Protein AF-A0A401QRD2-F1 (afdb_monomer_lite)

InterPro domains:
  IPR005509 A-factor biosynthesis hotdog domain [PF03756] (22-93)

Organism: Streptomyces noursei (NCBI:txid1971)

pLDDT: mean 73.45, std 17.91, range [39.78, 94.44]

Foldseek 3Di:
DDDPDPQPFLDDPPALVPLQLQLVHPDSVLFQWRDKGDPDLPDIDTDGHDDCDDPVFHDDVQWTDQVVVVSSVSSVVSNCCCRRVVNDSPDDDDDDDDDGDTGHPPDDPPPPPPPPPDD

Secondary structure (DSSP, 8-state):
-PPP------PPPS-GGGHHHHTT-SSGGG--EEEEEEEETTEEEEEE---SS-TTT--BTTBB-HHHHHHHHHHHHHHHHHHTT---TTS----S----PPBP---------------

Structure (mmCIF, N/CA/C/O backbone):
data_AF-A0A401QRD2-F1
#
_entry.id   AF-A0A401QRD2-F1
#
loop_
_atom_site.group_PDB
_atom_site.id
_atom_site.type_symbol
_atom_site.label_atom_id
_atom_site.label_alt_id
_atom_site.label_comp_id
_atom_site.label_asym_id
_atom_site.label_entity_id
_atom_site.label_seq_id
_atom_site.pdbx_PDB_ins_code
_atom_site.Cartn_x
_atom_site.Cartn_y
_atom_site.Cartn_z
_atom_site.occupancy
_atom_site.B_iso_or_equiv
_atom_site.auth_seq_id
_atom_site.auth_comp_id
_atom_site.auth_asym_id
_atom_site.auth_atom_id
_atom_site.pdbx_PDB_model_num
ATOM 1 N N . MET A 1 1 ? -7.035 1.659 33.197 1.00 42.06 1 MET A N 1
ATOM 2 C CA . MET A 1 1 ? -6.606 1.111 31.893 1.00 42.06 1 MET A CA 1
ATOM 3 C C . MET A 1 1 ? -7.739 1.363 30.914 1.00 42.06 1 MET A C 1
ATOM 5 O O . MET A 1 1 ? -8.806 0.811 31.161 1.00 42.06 1 MET A O 1
ATOM 9 N N . PRO A 1 2 ? -7.606 2.234 29.902 1.00 46.69 2 PRO A N 1
ATOM 10 C CA . PRO A 1 2 ? -8.646 2.325 28.885 1.00 46.69 2 PRO A CA 1
ATOM 11 C C . PRO A 1 2 ? -8.686 1.011 28.090 1.00 46.69 2 PRO A C 1
ATOM 13 O O . PRO A 1 2 ? -7.653 0.368 27.899 1.00 46.69 2 PRO A O 1
ATOM 16 N N . ALA A 1 3 ? -9.887 0.592 27.692 1.00 43.84 3 ALA A N 1
ATOM 17 C CA . ALA A 1 3 ? -10.103 -0.588 26.864 1.00 43.84 3 ALA A CA 1
ATOM 18 C C . ALA A 1 3 ? -9.349 -0.449 25.526 1.00 43.84 3 ALA A C 1
ATOM 20 O O . ALA A 1 3 ? -9.251 0.670 25.013 1.00 43.84 3 ALA A O 1
ATOM 21 N N . PRO A 1 4 ? -8.818 -1.543 24.946 1.00 46.81 4 PRO A N 1
ATOM 22 C CA . PRO A 1 4 ? -8.254 -1.477 23.606 1.00 46.81 4 PRO A CA 1
ATOM 23 C C . PRO A 1 4 ? -9.370 -1.039 22.657 1.00 46.81 4 PRO A C 1
ATOM 25 O O . PRO A 1 4 ? -10.435 -1.658 22.628 1.00 46.81 4 PRO A O 1
ATOM 28 N N . LEU A 1 5 ? -9.146 0.055 21.924 1.00 51.47 5 LEU A N 1
ATOM 29 C CA . LEU A 1 5 ? -10.038 0.462 20.846 1.00 51.47 5 LEU A CA 1
ATOM 30 C C . LEU A 1 5 ? -10.142 -0.733 19.899 1.00 51.47 5 LEU A C 1
ATOM 32 O O . LEU A 1 5 ? -9.138 -1.165 19.329 1.00 51.47 5 LEU A O 1
ATOM 36 N N . ALA A 1 6 ? -11.334 -1.321 19.811 1.00 47.31 6 ALA A N 1
ATOM 37 C CA . ALA A 1 6 ? -11.625 -2.354 18.838 1.00 47.31 6 ALA A CA 1
ATOM 38 C C . ALA A 1 6 ? -11.482 -1.701 17.465 1.00 47.31 6 ALA A C 1
ATOM 40 O O . ALA A 1 6 ? -12.377 -0.990 17.018 1.00 47.31 6 ALA A O 1
ATOM 41 N N . VAL A 1 7 ? -10.314 -1.872 16.844 1.00 47.88 7 VAL A N 1
ATOM 42 C CA . VAL A 1 7 ? -10.092 -1.432 15.471 1.00 47.88 7 VAL A CA 1
ATOM 43 C C . VAL A 1 7 ? -11.109 -2.204 14.635 1.00 47.88 7 VAL A C 1
ATOM 45 O O . VAL A 1 7 ? -11.094 -3.441 14.687 1.00 47.88 7 VAL A O 1
ATOM 48 N N 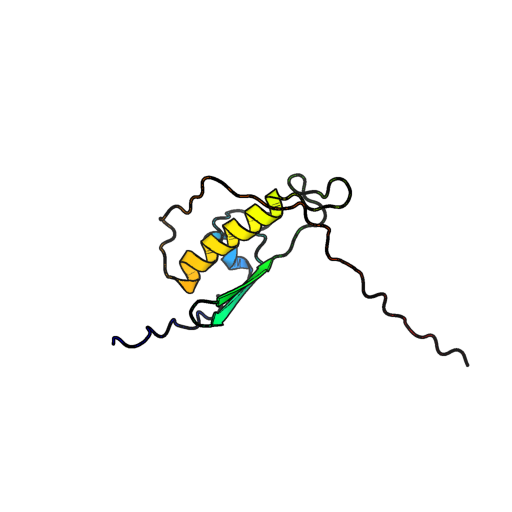. PRO A 1 8 ? -12.039 -1.533 13.938 1.00 46.19 8 PRO A N 1
ATOM 49 C CA . PRO A 1 8 ? -12.971 -2.240 13.084 1.00 46.19 8 PRO A CA 1
ATOM 50 C C . PRO A 1 8 ? -12.151 -3.065 12.089 1.00 46.19 8 PRO A C 1
ATOM 52 O O . PRO A 1 8 ? -11.177 -2.583 11.507 1.00 46.19 8 PRO A O 1
ATOM 55 N N . VAL A 1 9 ? -12.519 -4.336 11.913 1.00 47.75 9 VAL A N 1
ATOM 56 C CA . VAL A 1 9 ? -12.094 -5.098 10.737 1.00 47.75 9 VAL A CA 1
ATOM 57 C C . VAL A 1 9 ? -12.682 -4.347 9.550 1.00 47.75 9 VAL A C 1
ATOM 59 O O . VAL A 1 9 ? -13.856 -4.490 9.214 1.00 47.75 9 VAL A O 1
ATOM 62 N N . ALA A 1 10 ? -11.881 -3.448 8.984 1.00 55.06 10 ALA A N 1
ATOM 63 C CA . ALA A 1 10 ? -12.186 -2.793 7.734 1.00 55.06 10 ALA A CA 1
ATOM 64 C C . ALA A 1 10 ? -12.330 -3.910 6.700 1.00 55.06 10 ALA A C 1
ATOM 66 O O . ALA A 1 10 ? -11.361 -4.560 6.303 1.00 55.06 10 ALA A O 1
ATOM 67 N N . SER A 1 11 ? -13.581 -4.214 6.378 1.00 49.41 11 SER A N 1
ATOM 68 C CA . SER A 1 11 ? -13.920 -5.113 5.288 1.00 49.41 11 SER A CA 1
ATOM 69 C C . SER A 1 11 ? -13.670 -4.356 3.985 1.00 49.41 11 SER A C 1
ATOM 71 O O . SER A 1 11 ? -13.912 -3.152 3.909 1.00 49.41 11 SER A O 1
ATOM 73 N N . LEU A 1 12 ? -13.111 -5.053 2.998 1.00 49.34 12 LEU A N 1
ATOM 74 C CA . LEU A 1 12 ? -12.686 -4.500 1.711 1.00 49.34 12 LEU A CA 1
ATOM 75 C C . LEU A 1 12 ? -13.806 -3.706 1.005 1.00 49.34 12 LEU A C 1
ATOM 77 O O . LEU A 1 12 ? -14.948 -4.168 1.008 1.00 49.34 12 LEU A O 1
ATOM 81 N N . PRO A 1 13 ? -13.497 -2.592 0.308 1.00 47.41 13 PRO A N 1
ATOM 82 C CA . PRO A 1 13 ? -14.309 -2.179 -0.831 1.00 47.41 13 PRO A CA 1
ATOM 83 C C . PRO A 1 13 ? -14.252 -3.290 -1.893 1.00 47.41 13 PRO A C 1
ATOM 85 O O . PRO A 1 13 ? -13.189 -3.828 -2.197 1.00 47.41 13 PRO A O 1
ATOM 88 N N . GLU A 1 14 ? -15.418 -3.662 -2.412 1.00 43.31 14 GLU A N 1
ATOM 89 C CA . GLU A 1 14 ? -15.730 -4.923 -3.107 1.00 43.31 14 GLU A CA 1
ATOM 90 C C . GLU A 1 14 ? -14.968 -5.165 -4.431 1.00 43.31 14 GLU A C 1
ATOM 92 O O . GLU A 1 14 ? -15.060 -6.244 -5.014 1.00 43.31 14 GLU A O 1
ATOM 97 N N . ALA A 1 15 ? -14.162 -4.211 -4.908 1.00 44.41 15 ALA A N 1
ATOM 98 C CA . ALA A 1 15 ? -13.381 -4.362 -6.130 1.00 44.41 15 ALA A CA 1
ATOM 99 C C . ALA A 1 15 ? -11.981 -3.739 -6.020 1.00 44.41 15 ALA A C 1
ATOM 101 O O . ALA A 1 15 ? -11.816 -2.566 -5.691 1.00 44.41 15 ALA A O 1
ATOM 102 N N . ALA A 1 16 ? -10.968 -4.498 -6.450 1.00 51.16 16 ALA A N 1
ATOM 103 C CA . ALA A 1 16 ? -9.587 -4.039 -6.643 1.00 51.16 16 ALA A CA 1
ATOM 104 C C . ALA A 1 16 ? -9.464 -2.773 -7.529 1.00 51.16 16 ALA A C 1
ATOM 106 O O . ALA A 1 16 ? -8.432 -2.103 -7.515 1.00 51.16 16 ALA A O 1
ATOM 107 N N . SER A 1 17 ? -10.521 -2.421 -8.272 1.00 52.09 17 SER A N 1
ATOM 108 C CA . SER A 1 17 ? -10.585 -1.236 -9.131 1.00 52.09 17 SER A CA 1
ATOM 109 C C . SER A 1 17 ? -10.682 0.096 -8.364 1.00 52.09 17 SER A C 1
ATOM 111 O O . SER A 1 17 ? -10.330 1.127 -8.933 1.00 52.09 17 SER A O 1
ATOM 113 N N . ASP A 1 18 ? -11.058 0.086 -7.078 1.00 70.06 18 ASP A N 1
ATOM 114 C CA . ASP A 1 18 ? -11.175 1.296 -6.237 1.00 70.06 18 ASP A CA 1
ATOM 115 C C . ASP A 1 18 ? -9.930 1.573 -5.372 1.00 70.06 18 ASP A C 1
ATOM 117 O O . ASP A 1 18 ? -9.882 2.535 -4.602 1.00 70.06 18 ASP A O 1
ATOM 121 N N . LEU A 1 19 ? -8.873 0.763 -5.506 1.00 81.12 19 LEU A N 1
ATOM 122 C CA . LEU A 1 19 ? -7.644 0.935 -4.723 1.00 81.12 19 LEU A CA 1
ATOM 123 C C . LEU A 1 19 ? -6.786 2.114 -5.199 1.00 81.12 19 LEU A C 1
ATOM 125 O O . LEU A 1 19 ? -5.977 2.624 -4.423 1.00 81.12 19 LEU A O 1
ATOM 129 N N . GLY A 1 20 ? -6.961 2.570 -6.444 1.00 82.94 20 GLY A N 1
ATOM 130 C CA . GLY A 1 20 ? -6.168 3.644 -7.056 1.00 82.94 20 GLY A CA 1
ATOM 131 C C . GLY A 1 20 ? -6.067 4.903 -6.182 1.00 82.94 20 GLY A C 1
ATOM 132 O O . GLY A 1 20 ? -4.955 5.274 -5.784 1.00 82.94 20 GLY A O 1
ATOM 133 N N . PRO A 1 21 ? -7.198 5.529 -5.801 1.00 86.38 21 PRO A N 1
ATOM 134 C CA . PRO A 1 21 ? -7.204 6.674 -4.894 1.00 86.38 21 PRO A CA 1
ATOM 135 C C . PRO A 1 21 ? -6.513 6.395 -3.553 1.00 86.38 21 PRO A C 1
ATOM 137 O O . PRO A 1 21 ? -5.743 7.236 -3.084 1.00 86.38 21 PRO A O 1
ATOM 140 N N . LEU A 1 22 ? -6.710 5.206 -2.972 1.00 87.56 22 LEU A N 1
ATOM 141 C CA . LEU A 1 22 ? -6.126 4.813 -1.683 1.00 87.56 22 LEU A CA 1
ATOM 142 C C . LEU A 1 22 ? -4.598 4.678 -1.751 1.00 87.56 22 LEU A C 1
ATOM 144 O O . LEU A 1 22 ? -3.893 5.127 -0.847 1.00 87.56 22 LEU A O 1
ATOM 148 N N . VAL A 1 23 ? -4.058 4.155 -2.857 1.00 88.38 23 VAL A N 1
ATOM 149 C CA . VAL A 1 23 ? -2.601 4.057 -3.087 1.00 88.38 23 VAL A CA 1
ATOM 150 C C . VAL A 1 23 ? -1.982 5.334 -3.677 1.00 88.38 23 VAL A C 1
ATOM 152 O O . VAL A 1 23 ? -0.778 5.388 -3.971 1.00 88.38 23 VAL A O 1
ATOM 155 N N . ARG A 1 24 ? -2.796 6.387 -3.835 1.00 87.12 24 ARG A N 1
ATOM 156 C CA . ARG A 1 24 ? -2.438 7.683 -4.435 1.00 87.12 24 ARG A CA 1
ATOM 157 C C . ARG A 1 24 ? -1.984 7.568 -5.891 1.00 87.12 24 ARG A C 1
ATOM 159 O O . ARG A 1 24 ? -1.033 8.234 -6.307 1.00 87.12 24 ARG A O 1
ATOM 166 N N . LYS A 1 25 ? -2.663 6.727 -6.667 1.00 87.62 25 LYS A N 1
ATOM 167 C CA . LYS A 1 25 ? -2.483 6.593 -8.115 1.00 87.62 25 LYS A CA 1
ATOM 168 C C . LYS A 1 25 ? -3.737 7.042 -8.853 1.00 87.62 25 LYS A C 1
ATOM 170 O O . LYS A 1 25 ? -4.852 6.883 -8.373 1.00 87.62 25 LYS A O 1
ATOM 175 N N . ARG A 1 26 ? -3.529 7.637 -10.028 1.00 84.69 26 ARG A N 1
ATOM 176 C CA . ARG A 1 26 ? -4.604 8.080 -10.934 1.00 84.69 26 ARG A CA 1
ATOM 177 C C . ARG A 1 26 ? -4.776 7.164 -12.143 1.00 84.69 26 ARG A C 1
ATOM 179 O O . ARG A 1 26 ? -5.810 7.218 -12.791 1.00 84.69 26 ARG A O 1
ATOM 186 N N . VAL A 1 27 ? -3.761 6.357 -12.439 1.00 82.19 27 VAL A N 1
ATOM 187 C CA . VAL A 1 27 ? -3.735 5.410 -13.554 1.00 82.19 27 VAL A CA 1
ATOM 188 C C . VAL A 1 27 ? -3.670 4.008 -12.965 1.00 82.19 27 VAL A C 1
ATOM 190 O O . VAL A 1 27 ? -2.795 3.734 -12.142 1.00 82.19 27 VAL A O 1
ATOM 193 N N . SER A 1 28 ? -4.596 3.138 -13.366 1.00 80.38 28 SER A N 1
ATOM 194 C CA . SER A 1 28 ? -4.731 1.786 -12.808 1.00 80.38 28 SER A CA 1
ATOM 195 C C . SER A 1 28 ? -3.495 0.919 -13.047 1.00 80.38 28 SER A C 1
ATOM 197 O O . SER A 1 28 ? -3.091 0.190 -12.150 1.00 80.38 28 SER A O 1
ATOM 199 N N . ASP A 1 29 ? -2.826 1.074 -14.190 1.00 81.25 29 ASP A N 1
ATOM 200 C CA . ASP A 1 29 ? -1.602 0.327 -14.526 1.00 81.25 29 ASP A CA 1
ATOM 201 C C . ASP A 1 29 ? -0.411 0.655 -13.608 1.00 81.25 29 ASP A C 1
ATOM 203 O O . ASP A 1 29 ? 0.573 -0.083 -13.560 1.00 81.25 29 ASP A O 1
ATOM 207 N N . GLU A 1 30 ? -0.485 1.753 -12.850 1.00 84.12 30 GLU A N 1
ATOM 208 C CA . GLU A 1 30 ? 0.530 2.108 -11.857 1.00 84.12 30 GLU A CA 1
ATOM 209 C C . GLU A 1 30 ? 0.238 1.537 -10.459 1.00 84.12 30 GLU A C 1
ATOM 211 O O . GLU A 1 30 ? 1.056 1.701 -9.545 1.00 84.12 30 GLU A O 1
ATOM 216 N N . VAL A 1 31 ? -0.925 0.910 -10.261 1.00 89.38 31 VAL A N 1
ATOM 217 C CA . VAL A 1 31 ? -1.324 0.293 -8.993 1.00 89.38 31 VAL A CA 1
ATOM 218 C C . VAL A 1 31 ? -0.715 -1.104 -8.913 1.00 89.38 31 VAL A C 1
ATOM 220 O O . VAL A 1 31 ? -1.038 -1.989 -9.698 1.00 89.38 31 VAL A O 1
ATOM 223 N N . LEU A 1 32 ? 0.179 -1.307 -7.944 1.00 90.00 32 LEU A N 1
ATOM 224 C CA . LEU A 1 32 ? 0.796 -2.610 -7.685 1.00 90.00 32 LEU A CA 1
ATOM 225 C C . LEU A 1 32 ? -0.041 -3.439 -6.711 1.00 90.00 32 LEU A C 1
ATOM 227 O O . LEU A 1 32 ? -0.014 -4.664 -6.772 1.00 90.00 32 LEU A O 1
ATOM 231 N N . ILE A 1 33 ? -0.742 -2.782 -5.784 1.00 91.88 33 ILE A N 1
ATOM 232 C CA . ILE A 1 33 ? -1.516 -3.447 -4.734 1.00 91.88 33 ILE A CA 1
ATOM 233 C C . ILE A 1 33 ? -2.822 -3.977 -5.314 1.00 91.88 33 ILE A C 1
ATOM 235 O O . ILE A 1 33 ? -3.609 -3.218 -5.867 1.00 91.88 33 ILE A O 1
ATOM 239 N N . THR A 1 34 ? -3.061 -5.273 -5.154 1.00 90.38 34 THR A N 1
ATOM 240 C CA . THR A 1 34 ? -4.269 -5.933 -5.665 1.00 90.38 34 THR A CA 1
ATOM 241 C C . THR A 1 34 ? -5.250 -6.298 -4.564 1.00 90.38 34 THR A C 1
ATOM 243 O O . THR A 1 34 ? -6.427 -6.479 -4.847 1.00 90.38 34 THR A O 1
ATOM 246 N N . ASP A 1 35 ? -4.768 -6.449 -3.329 1.00 89.44 35 ASP A N 1
ATOM 247 C CA . ASP A 1 35 ? -5.590 -6.851 -2.190 1.00 89.44 35 ASP A CA 1
ATOM 248 C C . ASP A 1 35 ? -4.938 -6.435 -0.863 1.00 89.44 35 ASP A C 1
ATOM 250 O O . ASP A 1 35 ? -3.715 -6.256 -0.784 1.00 89.44 35 ASP A O 1
ATOM 254 N N . TRP A 1 36 ? -5.741 -6.304 0.189 1.00 91.69 36 TRP A N 1
ATOM 255 C CA . TRP A 1 36 ? -5.261 -6.126 1.554 1.00 91.69 36 TRP A CA 1
ATOM 256 C C . TRP A 1 36 ? -6.283 -6.622 2.578 1.00 91.69 36 TRP A C 1
ATOM 258 O O . TRP A 1 36 ? -7.487 -6.630 2.342 1.00 91.69 36 TRP A O 1
ATOM 268 N N . ARG A 1 37 ? -5.807 -7.011 3.760 1.00 88.06 37 ARG A N 1
ATOM 269 C CA . ARG A 1 37 ? -6.679 -7.414 4.868 1.00 88.06 37 ARG A CA 1
ATOM 270 C C . ARG A 1 37 ? -6.020 -7.217 6.221 1.00 88.06 37 ARG A C 1
ATOM 272 O O . ARG A 1 37 ? -4.803 -7.361 6.360 1.00 88.06 37 ARG A O 1
ATOM 279 N N . THR A 1 38 ? -6.833 -6.986 7.239 1.00 87.81 38 THR A N 1
ATOM 280 C CA . THR A 1 38 ? -6.392 -6.972 8.637 1.00 87.81 38 THR A CA 1
ATOM 281 C C . THR A 1 38 ? -6.311 -8.396 9.181 1.00 87.81 38 THR A C 1
ATOM 283 O O . THR A 1 38 ? -7.250 -9.176 9.050 1.00 87.81 38 THR A O 1
ATOM 286 N N . VAL A 1 39 ? -5.173 -8.740 9.781 1.00 91.06 39 VAL A N 1
ATOM 287 C CA . VAL A 1 39 ? -4.929 -10.038 10.436 1.00 91.06 39 VAL A CA 1
ATOM 288 C C . VAL A 1 39 ? -5.056 -9.912 11.953 1.00 91.06 39 VAL A C 1
ATOM 290 O O . VAL A 1 39 ? -5.544 -10.823 12.614 1.00 91.06 39 VAL A O 1
ATOM 293 N N . SER A 1 40 ? -4.644 -8.774 12.509 1.00 86.25 40 SER A N 1
ATOM 294 C CA . SER A 1 40 ? -4.842 -8.402 13.913 1.00 86.25 40 SER A CA 1
ATOM 295 C C . SER A 1 40 ? -4.860 -6.875 14.038 1.00 86.25 40 SER A C 1
ATOM 297 O O . SER A 1 40 ? -4.587 -6.186 13.059 1.00 86.25 40 SER A O 1
ATOM 299 N N . GLY A 1 41 ? -5.143 -6.329 15.225 1.00 80.69 41 GLY A N 1
ATOM 300 C CA . GLY A 1 41 ? -5.358 -4.884 15.419 1.00 80.69 41 GLY A CA 1
ATOM 301 C C . GLY A 1 41 ? -4.256 -3.952 14.890 1.00 80.69 41 GLY A C 1
ATOM 302 O O . GLY A 1 41 ? -4.541 -2.798 14.605 1.00 80.69 41 GLY A O 1
ATOM 303 N N . THR A 1 42 ? -3.022 -4.434 14.723 1.00 87.19 42 THR A N 1
ATOM 304 C CA . THR A 1 42 ? -1.907 -3.663 14.135 1.00 87.19 42 THR A CA 1
ATOM 305 C C . THR A 1 42 ? -1.188 -4.394 13.000 1.00 87.19 42 THR A C 1
ATOM 307 O O . THR A 1 42 ? -0.177 -3.913 12.488 1.00 87.19 42 THR A O 1
ATOM 310 N N . THR A 1 43 ? -1.667 -5.579 12.612 1.00 90.00 43 THR A N 1
ATOM 311 C CA . THR A 1 43 ? -1.029 -6.411 11.586 1.00 90.00 43 THR A CA 1
ATOM 312 C C . THR A 1 43 ? -1.943 -6.533 10.383 1.00 90.00 43 THR A C 1
ATOM 314 O O . THR A 1 43 ? -3.069 -7.020 10.492 1.00 90.00 43 THR A O 1
ATOM 317 N N . HIS A 1 44 ? -1.427 -6.161 9.216 1.00 89.81 44 HIS A N 1
ATOM 318 C CA . HIS A 1 44 ? -2.151 -6.233 7.953 1.00 89.81 44 HIS A CA 1
ATOM 319 C C . HIS A 1 44 ? -1.330 -7.002 6.925 1.00 89.81 44 HIS A C 1
ATOM 321 O O . HIS A 1 44 ? -0.102 -6.913 6.892 1.00 89.81 44 HIS A O 1
ATOM 327 N N . HIS A 1 45 ? -2.017 -7.757 6.078 1.00 93.38 45 HIS A N 1
ATOM 328 C CA . HIS A 1 45 ? -1.431 -8.355 4.889 1.00 93.38 45 HIS A CA 1
ATOM 329 C C . HIS A 1 45 ? -1.800 -7.500 3.685 1.00 93.38 45 HIS A C 1
ATOM 331 O O . HIS A 1 45 ? -2.951 -7.095 3.546 1.00 93.38 45 HIS A O 1
ATOM 337 N N . VAL A 1 46 ? -0.823 -7.251 2.818 1.00 92.69 46 VAL A N 1
ATOM 338 C CA . VAL A 1 46 ? -1.001 -6.511 1.569 1.00 92.69 46 VAL A CA 1
ATOM 339 C C . VAL A 1 46 ? -0.433 -7.364 0.443 1.00 92.69 46 VAL A C 1
ATOM 341 O O . VAL A 1 46 ? 0.714 -7.810 0.518 1.00 92.69 46 VAL A O 1
ATOM 344 N N . THR A 1 47 ? -1.236 -7.597 -0.587 1.00 91.94 47 THR A N 1
ATOM 345 C CA . THR A 1 47 ? -0.865 -8.385 -1.763 1.00 91.94 47 THR A CA 1
ATOM 346 C C . THR A 1 47 ? -0.554 -7.441 -2.914 1.00 91.94 47 THR A C 1
ATOM 348 O O . THR A 1 47 ? -1.316 -6.513 -3.183 1.00 91.94 47 THR A O 1
ATOM 351 N N . ALA A 1 48 ? 0.556 -7.685 -3.607 1.00 90.56 48 ALA A N 1
ATOM 352 C CA . ALA A 1 48 ? 0.958 -6.907 -4.768 1.00 90.56 48 ALA A CA 1
ATOM 353 C C . ALA A 1 48 ? 1.222 -7.808 -5.974 1.00 90.56 48 ALA A C 1
ATOM 355 O O . ALA A 1 48 ? 1.782 -8.898 -5.835 1.00 90.56 48 ALA A O 1
ATOM 356 N N . HIS A 1 49 ? 0.866 -7.319 -7.157 1.00 87.00 49 HIS A N 1
ATOM 357 C CA . HIS A 1 49 ? 1.213 -7.932 -8.427 1.00 87.00 49 HIS A CA 1
ATOM 358 C C . HIS A 1 49 ? 2.299 -7.109 -9.116 1.00 87.00 49 HIS A C 1
ATOM 360 O O . HIS A 1 49 ? 2.164 -5.904 -9.326 1.00 87.00 49 HIS A O 1
ATOM 366 N N . TRP A 1 50 ? 3.407 -7.764 -9.450 1.00 85.00 50 TRP A N 1
ATOM 367 C CA . TRP A 1 50 ? 4.557 -7.114 -10.064 1.00 85.00 50 TRP A CA 1
ATOM 368 C C . TRP A 1 50 ? 4.586 -7.431 -11.560 1.00 85.00 50 TRP A C 1
ATOM 370 O O . TRP A 1 50 ? 4.715 -8.602 -11.924 1.00 85.00 50 TRP A O 1
ATOM 380 N N . PRO A 1 51 ? 4.465 -6.422 -12.442 1.00 73.69 51 PRO A N 1
ATOM 381 C CA . PRO A 1 51 ? 4.481 -6.659 -13.877 1.00 73.69 51 PRO A CA 1
ATOM 382 C C . PRO A 1 51 ? 5.846 -7.200 -14.320 1.00 73.69 51 PRO A C 1
ATOM 384 O O . PRO A 1 51 ? 6.897 -6.688 -13.933 1.00 73.69 51 PRO A O 1
ATOM 387 N N . GLN A 1 52 ? 5.826 -8.232 -15.168 1.00 65.88 52 GLN A N 1
ATOM 388 C CA . GLN A 1 52 ? 7.045 -8.867 -15.691 1.00 65.88 52 GLN A CA 1
ATOM 389 C C . GLN A 1 52 ? 7.798 -7.959 -16.677 1.00 65.88 52 GLN A C 1
ATOM 391 O O . GLN A 1 52 ? 9.024 -8.015 -16.773 1.00 65.88 52 GLN A O 1
ATOM 396 N N . HIS A 1 53 ? 7.063 -7.089 -17.376 1.00 62.44 53 HIS A N 1
ATOM 397 C CA . HIS A 1 53 ? 7.583 -6.141 -18.354 1.00 62.44 53 HIS A CA 1
ATOM 398 C C . HIS A 1 53 ? 7.002 -4.755 -18.068 1.00 62.44 53 HIS A C 1
ATOM 400 O O . HIS A 1 53 ? 5.833 -4.503 -18.339 1.00 62.44 53 HIS A O 1
ATOM 406 N N . HIS A 1 54 ? 7.804 -3.851 -17.507 1.00 63.41 54 HIS A N 1
ATOM 407 C CA . HIS A 1 54 ? 7.418 -2.450 -17.345 1.00 63.41 54 HIS A CA 1
ATOM 408 C C . HIS A 1 54 ? 8.654 -1.573 -17.483 1.00 63.41 54 HIS A C 1
ATOM 410 O O . HIS A 1 54 ? 9.593 -1.740 -16.710 1.00 63.41 54 HIS A O 1
ATOM 416 N N . SER A 1 55 ? 8.655 -0.609 -18.406 1.00 59.50 55 SER A N 1
ATOM 417 C CA . SER A 1 55 ? 9.835 0.190 -18.787 1.00 59.50 55 SER A CA 1
ATOM 418 C C . SER A 1 55 ? 10.613 0.795 -17.608 1.00 59.50 55 SER A C 1
ATOM 420 O O . SER A 1 55 ? 11.825 0.964 -17.696 1.00 59.50 55 SER A O 1
ATOM 422 N N . PHE A 1 56 ? 9.938 1.069 -16.487 1.00 59.16 56 PHE A N 1
ATOM 423 C CA . PHE A 1 56 ? 10.536 1.622 -15.264 1.00 59.16 56 PHE A CA 1
ATOM 424 C C . PHE A 1 56 ? 11.080 0.585 -14.263 1.00 59.16 56 PHE A C 1
ATOM 426 O O . PHE A 1 56 ? 11.923 0.910 -13.427 1.00 59.16 56 PHE A O 1
ATOM 433 N N . TYR A 1 57 ? 10.596 -0.657 -14.323 1.00 58.25 57 TYR A N 1
ATOM 434 C CA . TYR A 1 57 ? 10.858 -1.692 -13.317 1.00 58.25 57 TYR A CA 1
ATOM 435 C C . TYR A 1 57 ? 11.349 -3.022 -13.898 1.00 58.25 57 TYR A C 1
ATOM 437 O O . TYR A 1 57 ? 11.557 -3.973 -13.139 1.00 58.25 57 TYR A O 1
ATOM 445 N N . THR A 1 58 ? 11.543 -3.081 -15.222 1.00 58.78 58 THR A N 1
ATOM 446 C CA . THR A 1 58 ? 11.978 -4.268 -15.958 1.00 58.78 58 THR A CA 1
ATOM 447 C C . THR A 1 58 ? 13.174 -4.912 -15.264 1.00 58.78 58 THR A C 1
ATOM 449 O O . THR A 1 58 ? 14.160 -4.223 -14.972 1.00 58.78 58 THR A O 1
ATOM 452 N N . PRO A 1 59 ? 13.131 -6.232 -15.026 1.00 59.16 59 PRO A N 1
ATOM 453 C CA . PRO A 1 59 ? 14.243 -6.932 -14.425 1.00 59.16 59 PRO A CA 1
ATOM 454 C C . PRO A 1 59 ? 15.522 -6.809 -15.260 1.00 59.16 59 PRO A C 1
ATOM 456 O O . PRO A 1 59 ? 15.687 -7.480 -16.277 1.00 59.16 59 PRO A O 1
ATOM 459 N N . ARG A 1 60 ? 16.487 -5.996 -14.823 1.00 61.66 60 ARG A N 1
ATOM 460 C CA . ARG A 1 60 ? 17.837 -6.030 -15.401 1.00 61.66 60 ARG A CA 1
ATOM 461 C C . ARG A 1 60 ? 18.532 -7.264 -14.834 1.00 61.66 60 ARG A C 1
ATOM 463 O O . ARG A 1 60 ? 18.619 -7.419 -13.618 1.00 61.66 60 ARG A O 1
ATOM 470 N N . SER A 1 61 ? 19.004 -8.169 -15.694 1.00 64.12 61 SER A N 1
ATOM 471 C CA . SER A 1 61 ? 19.617 -9.455 -15.295 1.00 64.12 61 SER A CA 1
ATOM 472 C C . SER A 1 61 ? 18.711 -10.389 -14.468 1.00 64.12 61 SER A C 1
ATOM 474 O O . SER A 1 61 ? 19.195 -11.152 -13.633 1.00 64.12 61 SER A O 1
ATOM 476 N N . GLY A 1 62 ? 17.388 -10.323 -14.672 1.00 64.88 62 GLY A N 1
ATOM 477 C CA . GLY A 1 62 ? 16.440 -11.196 -13.972 1.00 64.88 62 GLY A CA 1
ATOM 478 C C . GLY A 1 62 ? 16.284 -10.879 -12.482 1.00 64.88 62 GLY A C 1
ATOM 479 O O . GLY A 1 62 ? 16.029 -11.785 -11.697 1.00 64.88 62 GLY A O 1
ATOM 480 N N . ARG A 1 63 ? 16.466 -9.618 -12.069 1.00 67.88 63 ARG A N 1
ATOM 481 C CA . ARG A 1 63 ? 16.170 -9.126 -10.711 1.00 67.88 63 ARG A CA 1
ATOM 482 C C . ARG A 1 63 ? 15.231 -7.936 -10.780 1.00 67.88 63 ARG A C 1
ATOM 484 O O . ARG A 1 63 ? 15.484 -7.035 -11.573 1.00 67.88 63 ARG A O 1
ATOM 491 N N . TYR A 1 64 ? 14.205 -7.901 -9.935 1.00 73.31 64 TYR A N 1
ATOM 492 C CA . TYR A 1 64 ? 13.358 -6.715 -9.830 1.00 73.31 64 TYR A CA 1
ATOM 493 C C . TYR A 1 64 ? 14.167 -5.536 -9.284 1.00 73.31 64 TYR A C 1
ATOM 495 O O . TYR A 1 64 ? 15.015 -5.698 -8.399 1.00 73.31 64 TYR A O 1
ATOM 503 N N . SER A 1 65 ? 13.902 -4.345 -9.820 1.00 78.06 65 SER A N 1
ATOM 504 C CA . SER A 1 65 ? 14.478 -3.111 -9.291 1.00 78.06 65 SER A CA 1
ATOM 505 C C . SER A 1 65 ? 14.037 -2.912 -7.840 1.00 78.06 65 SER A C 1
ATOM 507 O O . SER A 1 65 ? 12.854 -3.048 -7.530 1.00 78.06 65 SER A O 1
ATOM 509 N N . SER A 1 66 ? 14.960 -2.519 -6.957 1.00 82.38 66 SER A N 1
ATOM 510 C CA . SER A 1 66 ? 14.634 -2.128 -5.578 1.00 82.38 66 SER A CA 1
ATOM 511 C C . SER A 1 66 ? 13.565 -1.032 -5.522 1.00 82.38 66 SER A C 1
ATOM 513 O O . SER A 1 66 ? 12.808 -0.963 -4.557 1.00 82.38 66 SER A O 1
ATOM 515 N N . LEU A 1 67 ? 13.465 -0.205 -6.569 1.00 84.00 67 LEU A N 1
ATOM 516 C CA . LEU A 1 67 ? 12.445 0.834 -6.681 1.00 84.00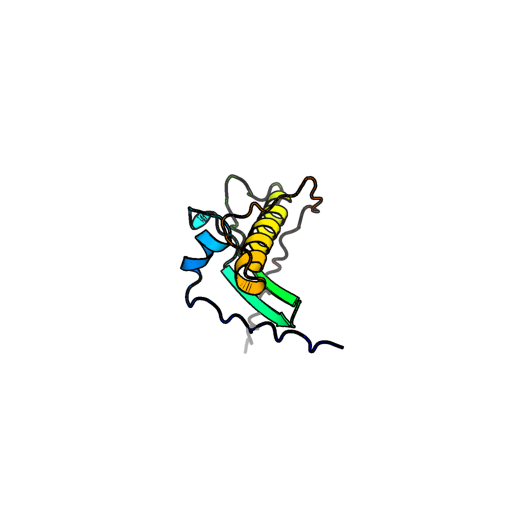 67 LEU A CA 1
ATOM 517 C C . LEU A 1 67 ? 11.025 0.254 -6.687 1.00 84.00 67 LEU A C 1
ATOM 519 O O . LEU A 1 67 ? 10.123 0.872 -6.137 1.00 84.00 67 LEU A O 1
ATOM 523 N N . LEU A 1 68 ? 10.832 -0.943 -7.246 1.00 85.88 68 LEU A N 1
ATOM 524 C CA . LEU A 1 68 ? 9.526 -1.594 -7.290 1.00 85.88 68 LEU A CA 1
ATOM 525 C C . LEU A 1 68 ? 9.089 -2.060 -5.889 1.00 85.88 68 LEU A C 1
ATOM 527 O O . LEU A 1 68 ? 7.926 -1.899 -5.518 1.00 85.88 68 LEU A O 1
ATOM 531 N N . LEU A 1 69 ? 10.028 -2.554 -5.071 1.00 86.94 69 LEU A N 1
ATOM 532 C CA . LEU A 1 69 ? 9.760 -2.852 -3.660 1.00 86.94 69 LEU A CA 1
ATOM 533 C C . LEU A 1 69 ? 9.423 -1.574 -2.886 1.00 86.94 69 LEU A C 1
ATOM 535 O O . LEU A 1 69 ? 8.437 -1.542 -2.154 1.00 86.94 69 LEU A O 1
ATOM 539 N N . VAL A 1 70 ? 10.222 -0.518 -3.060 1.00 90.44 70 VAL A N 1
ATOM 540 C CA . VAL A 1 70 ? 9.992 0.776 -2.396 1.00 90.44 70 VAL A CA 1
ATOM 541 C C . VAL A 1 70 ? 8.625 1.346 -2.772 1.00 90.44 70 VAL A C 1
ATOM 543 O O . VAL A 1 70 ? 7.889 1.798 -1.899 1.00 90.44 70 VAL A O 1
ATOM 546 N N . GLU A 1 71 ? 8.249 1.270 -4.046 1.00 90.38 71 GLU A N 1
ATOM 547 C CA . GLU A 1 71 ? 6.942 1.715 -4.521 1.00 90.38 71 GLU A CA 1
ATOM 548 C C . GLU A 1 71 ? 5.804 0.863 -3.947 1.00 90.38 71 GLU A C 1
ATOM 550 O O . GLU A 1 71 ? 4.802 1.416 -3.498 1.00 90.38 71 GLU A O 1
ATOM 555 N N . THR A 1 72 ? 5.979 -0.460 -3.872 1.00 91.81 72 THR A N 1
ATOM 556 C CA . THR A 1 72 ? 5.005 -1.359 -3.228 1.00 91.81 72 THR A CA 1
ATOM 557 C C . THR A 1 72 ? 4.779 -0.958 -1.769 1.00 91.81 72 THR A C 1
ATOM 559 O O . THR A 1 72 ? 3.638 -0.810 -1.336 1.00 91.81 72 THR A O 1
ATOM 562 N N . VAL A 1 73 ? 5.856 -0.709 -1.015 1.00 92.44 73 VAL A N 1
ATOM 563 C CA . VAL A 1 73 ? 5.765 -0.265 0.386 1.00 92.44 73 VAL A CA 1
ATOM 564 C C . VAL A 1 73 ? 5.090 1.104 0.485 1.00 92.44 73 VAL A C 1
ATOM 566 O O . VAL A 1 73 ? 4.228 1.295 1.338 1.00 92.44 73 VAL A O 1
ATOM 569 N N . ARG A 1 74 ? 5.425 2.054 -0.395 1.00 92.56 74 ARG A N 1
ATOM 570 C CA . ARG A 1 74 ? 4.807 3.387 -0.405 1.00 92.56 74 ARG A CA 1
ATOM 571 C C . ARG A 1 74 ? 3.295 3.303 -0.625 1.00 92.56 74 ARG A C 1
ATOM 573 O O . ARG A 1 74 ? 2.540 3.986 0.065 1.00 92.56 74 ARG A O 1
ATOM 580 N N . GLN A 1 75 ? 2.863 2.480 -1.581 1.00 93.62 75 GLN A N 1
ATOM 581 C CA . GLN A 1 75 ? 1.448 2.260 -1.878 1.00 93.62 75 GLN A CA 1
ATOM 582 C C . GLN A 1 75 ? 0.729 1.571 -0.713 1.00 93.62 75 GLN A C 1
ATOM 584 O O . GLN A 1 75 ? -0.340 2.026 -0.316 1.00 93.62 75 GLN A O 1
ATOM 589 N N . ALA A 1 76 ? 1.343 0.542 -0.119 1.00 94.44 76 ALA A N 1
ATOM 590 C CA . ALA A 1 76 ? 0.808 -0.151 1.051 1.00 94.44 76 ALA A CA 1
ATOM 591 C C . ALA A 1 76 ? 0.627 0.793 2.248 1.00 94.44 76 ALA A C 1
ATOM 593 O O . ALA A 1 76 ? -0.424 0.787 2.881 1.00 94.44 76 ALA A O 1
ATOM 594 N N . LEU A 1 77 ? 1.619 1.641 2.538 1.00 93.00 77 LEU A N 1
ATOM 595 C CA . LEU A 1 77 ? 1.529 2.618 3.622 1.00 93.00 77 LEU A CA 1
ATOM 596 C C . LEU A 1 77 ? 0.406 3.627 3.378 1.00 93.00 77 LEU A C 1
ATOM 598 O O . LEU A 1 77 ? -0.389 3.863 4.279 1.00 93.00 77 LEU A O 1
ATOM 602 N N . ALA A 1 78 ? 0.303 4.183 2.169 1.00 92.69 78 ALA A N 1
ATOM 603 C CA . ALA A 1 78 ? -0.769 5.120 1.841 1.00 92.69 78 ALA A CA 1
ATOM 604 C C . ALA A 1 78 ? -2.161 4.485 1.997 1.00 92.69 78 ALA A C 1
ATOM 606 O O . ALA A 1 78 ? -3.051 5.100 2.589 1.00 92.69 78 ALA A O 1
ATOM 607 N N . LEU A 1 79 ? -2.311 3.245 1.521 1.00 92.69 79 LEU A N 1
ATOM 608 C CA . LEU A 1 79 ? -3.542 2.476 1.635 1.00 92.69 79 LEU A CA 1
ATOM 609 C C . LEU A 1 79 ? -3.894 2.189 3.098 1.00 92.69 79 LEU A C 1
ATOM 611 O O . LEU A 1 79 ? -5.009 2.488 3.512 1.00 92.69 79 LEU A O 1
ATOM 615 N N . LEU A 1 80 ? -2.956 1.674 3.898 1.00 93.06 80 LEU A N 1
ATOM 616 C CA . LEU A 1 80 ? -3.220 1.326 5.296 1.00 93.06 80 LEU A CA 1
ATOM 617 C C . LEU A 1 80 ? -3.485 2.566 6.148 1.00 93.06 80 LEU A C 1
ATOM 619 O O . LEU A 1 80 ? -4.394 2.541 6.973 1.00 93.06 80 LEU A O 1
ATOM 623 N N . SER A 1 81 ? -2.743 3.659 5.935 1.00 92.19 81 SER A N 1
ATOM 624 C CA . SER A 1 81 ? -2.987 4.921 6.639 1.00 92.19 81 SER A CA 1
ATOM 625 C C . SER A 1 81 ? -4.441 5.355 6.503 1.00 92.19 81 SER A C 1
ATOM 627 O O . SER A 1 81 ? -5.054 5.704 7.503 1.00 92.19 81 SER A O 1
ATOM 629 N N . ASN A 1 82 ? -5.011 5.288 5.301 1.00 90.88 82 ASN A N 1
ATOM 630 C CA . ASN A 1 82 ? -6.401 5.672 5.110 1.00 90.88 82 ASN A CA 1
ATOM 631 C C . ASN A 1 82 ? -7.385 4.579 5.546 1.00 90.88 82 ASN A C 1
ATOM 633 O O . ASN A 1 82 ? -8.295 4.855 6.318 1.00 90.88 82 ASN A O 1
ATOM 637 N N . ALA A 1 83 ? -7.200 3.346 5.078 1.00 89.31 83 ALA A N 1
ATOM 638 C CA . ALA A 1 83 ? -8.216 2.306 5.194 1.00 89.31 83 ALA A CA 1
ATOM 639 C C . ALA A 1 83 ? -8.231 1.587 6.555 1.00 89.31 83 ALA A C 1
ATOM 641 O O . ALA A 1 83 ? -9.267 1.063 6.950 1.00 89.31 83 ALA A O 1
ATOM 642 N N . ALA A 1 84 ? -7.102 1.547 7.272 1.00 88.12 84 ALA A N 1
ATOM 643 C CA . ALA A 1 84 ? -6.998 0.904 8.586 1.00 88.12 84 ALA A CA 1
ATOM 644 C C . ALA A 1 84 ? -6.870 1.903 9.745 1.00 88.12 84 ALA A C 1
ATOM 646 O O . ALA A 1 84 ? -7.268 1.587 10.863 1.00 88.12 84 ALA A O 1
ATOM 647 N N . TYR A 1 85 ? -6.309 3.088 9.487 1.00 88.31 85 TYR A N 1
ATOM 648 C CA . TYR A 1 85 ? -6.047 4.105 10.514 1.00 88.31 85 TYR A CA 1
ATOM 649 C C . TYR A 1 85 ? -6.811 5.414 10.287 1.00 88.31 85 TYR A C 1
ATOM 651 O O . TYR A 1 85 ? -6.548 6.391 10.983 1.00 88.31 85 TYR A O 1
ATOM 659 N N . GLU A 1 86 ? -7.731 5.442 9.316 1.00 88.50 86 GLU A N 1
ATOM 660 C CA . GLU A 1 86 ? -8.648 6.561 9.052 1.00 88.50 86 GLU A CA 1
ATOM 661 C C . GLU A 1 86 ? -7.945 7.908 8.797 1.00 88.50 86 GLU A C 1
ATOM 663 O O . GLU A 1 86 ? -8.536 8.980 8.923 1.00 88.50 86 GLU A O 1
ATOM 668 N N . VAL A 1 87 ? -6.672 7.876 8.392 1.00 89.69 87 VAL A N 1
ATOM 669 C CA . VAL A 1 87 ? -5.908 9.079 8.061 1.00 89.69 87 VAL A CA 1
ATOM 670 C C . VAL A 1 87 ? -6.458 9.675 6.758 1.00 89.69 87 VAL A C 1
ATOM 672 O O . VAL A 1 87 ? -6.450 8.990 5.726 1.00 89.69 87 VAL A O 1
ATOM 675 N N . PRO A 1 88 ? -6.891 10.948 6.747 1.00 88.81 88 PRO A N 1
ATOM 676 C CA . PRO A 1 88 ? -7.445 11.578 5.553 1.00 88.81 88 PRO A CA 1
ATOM 677 C C . PRO A 1 88 ? -6.473 11.609 4.370 1.00 88.81 88 PRO A C 1
ATOM 679 O O . PRO A 1 88 ? -5.253 11.745 4.522 1.00 88.81 88 PRO A O 1
ATOM 682 N N . LEU A 1 89 ? -7.019 11.533 3.152 1.00 84.12 89 LEU A N 1
ATOM 683 C CA . LEU A 1 89 ? -6.211 11.534 1.932 1.00 84.12 89 LEU A CA 1
ATOM 684 C C . LEU A 1 89 ? -5.514 12.885 1.669 1.00 84.12 89 LEU A C 1
ATOM 686 O O . LEU A 1 89 ? -4.517 12.921 0.948 1.00 84.12 89 LEU A O 1
ATOM 690 N N . GLU A 1 90 ? -5.956 13.994 2.262 1.00 86.88 90 GLU A N 1
ATOM 691 C CA . GLU A 1 90 ? -5.248 15.280 2.145 1.00 86.88 90 GLU A CA 1
ATOM 692 C C . GLU A 1 90 ? -3.859 15.289 2.802 1.00 86.88 90 GLU A C 1
ATOM 694 O O . GLU A 1 90 ? -3.003 16.094 2.423 1.00 86.88 90 GLU A O 1
ATOM 699 N N . TYR A 1 91 ? -3.587 14.378 3.741 1.00 87.69 91 TYR A N 1
ATOM 700 C CA . TYR A 1 91 ? -2.280 14.312 4.383 1.00 87.69 91 TYR A CA 1
ATOM 701 C C . TYR A 1 91 ? -1.235 13.674 3.474 1.00 87.69 91 TYR A C 1
ATOM 703 O O . TYR A 1 91 ? -1.470 12.680 2.772 1.00 87.69 91 TYR A O 1
ATOM 711 N N . ARG A 1 92 ? -0.045 14.283 3.493 1.00 85.50 92 ARG A N 1
ATOM 712 C CA . ARG A 1 92 ? 1.094 13.865 2.685 1.00 85.50 92 ARG A CA 1
ATOM 713 C C . ARG A 1 92 ? 1.910 12.829 3.447 1.00 85.50 92 ARG A C 1
ATOM 715 O O . ARG A 1 92 ? 2.540 13.144 4.450 1.00 85.50 92 ARG A O 1
ATOM 722 N N . LEU A 1 93 ? 1.948 11.613 2.914 1.00 87.31 93 LEU A N 1
ATOM 723 C CA . LEU A 1 93 ? 2.901 10.596 3.342 1.00 87.31 93 LEU A CA 1
ATOM 724 C C . LEU A 1 93 ? 4.287 10.935 2.775 1.00 87.31 93 LEU A C 1
ATOM 726 O O . LEU A 1 93 ? 4.421 11.192 1.576 1.00 87.31 93 LEU A O 1
ATOM 730 N N . GLY A 1 94 ? 5.313 10.933 3.624 1.00 85.56 94 GLY A N 1
ATOM 731 C CA . GLY A 1 94 ? 6.677 11.263 3.226 1.00 85.56 94 GLY A CA 1
ATOM 732 C C . GLY A 1 94 ? 7.722 10.457 3.986 1.00 85.56 94 GLY A C 1
ATOM 733 O O . GLY A 1 94 ? 7.528 10.080 5.138 1.00 85.56 94 GLY A O 1
ATOM 734 N N . TRP A 1 95 ? 8.848 10.222 3.324 1.00 86.44 95 TRP A N 1
ATOM 735 C CA . TRP A 1 95 ? 10.061 9.654 3.901 1.00 86.44 95 TRP A CA 1
ATOM 736 C C . TRP A 1 95 ? 11.280 10.305 3.250 1.00 86.44 95 TRP A C 1
ATOM 738 O O . TRP A 1 95 ? 11.179 10.899 2.176 1.00 86.44 95 TRP A O 1
ATOM 748 N N . THR A 1 96 ? 12.437 10.206 3.892 1.00 82.31 96 THR A N 1
ATOM 749 C CA . THR A 1 96 ? 13.684 10.788 3.371 1.00 82.31 96 THR A CA 1
ATOM 750 C C . THR A 1 96 ? 14.631 9.734 2.821 1.00 82.31 96 THR A C 1
ATOM 752 O O . THR A 1 96 ? 15.349 9.996 1.863 1.00 82.31 96 THR A O 1
ATOM 755 N N . THR A 1 97 ? 14.637 8.532 3.401 1.00 85.06 97 THR A N 1
ATOM 756 C CA . THR A 1 97 ? 15.568 7.467 3.019 1.00 85.06 97 THR A CA 1
ATOM 757 C C . THR A 1 97 ? 14.884 6.110 3.082 1.00 85.06 97 THR A C 1
ATOM 759 O O . THR A 1 97 ? 14.221 5.793 4.066 1.00 85.06 97 THR A O 1
ATOM 762 N N . ALA A 1 98 ? 15.107 5.283 2.062 1.00 81.62 98 ALA A N 1
ATOM 763 C CA . ALA A 1 98 ? 14.710 3.882 2.041 1.00 81.62 98 ALA A CA 1
ATOM 764 C C . ALA A 1 98 ? 15.863 3.039 1.484 1.00 81.62 98 ALA A C 1
ATOM 766 O O . ALA A 1 98 ? 16.503 3.419 0.502 1.00 81.62 98 ALA A O 1
ATOM 767 N N . ARG A 1 99 ? 16.141 1.892 2.111 1.00 82.81 99 ARG A N 1
ATOM 768 C CA . ARG A 1 99 ? 17.119 0.916 1.614 1.00 82.81 99 ARG A CA 1
ATOM 769 C C . ARG A 1 99 ? 16.399 -0.395 1.359 1.00 82.81 99 ARG A C 1
ATOM 771 O O . ARG A 1 99 ? 15.771 -0.942 2.257 1.00 82.81 99 ARG A O 1
ATOM 778 N N . ALA A 1 100 ? 16.506 -0.881 0.132 1.00 78.38 100 ALA A N 1
ATOM 779 C CA . ALA A 1 100 ? 15.857 -2.100 -0.317 1.00 78.38 100 ALA A CA 1
ATOM 780 C C . ALA A 1 100 ? 16.871 -2.962 -1.080 1.00 78.38 100 ALA A C 1
ATOM 782 O O . ALA A 1 100 ? 17.534 -2.450 -1.993 1.00 78.38 100 ALA A O 1
ATOM 783 N N . PRO A 1 101 ? 17.013 -4.255 -0.741 1.00 75.81 101 PR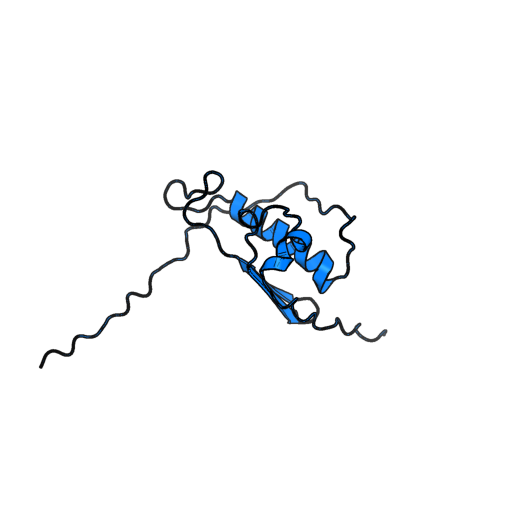O A N 1
ATOM 784 C CA . PRO A 1 101 ? 17.881 -5.146 -1.496 1.00 75.81 101 PRO A CA 1
ATOM 785 C C . PRO A 1 101 ? 17.319 -5.364 -2.905 1.00 75.81 101 PRO A C 1
ATOM 787 O O . PRO A 1 101 ? 16.110 -5.296 -3.121 1.00 75.81 101 PRO A O 1
ATOM 790 N N . SER A 1 102 ? 18.188 -5.683 -3.866 1.00 71.38 102 SER A N 1
ATOM 791 C CA . SER A 1 102 ? 17.716 -6.212 -5.148 1.00 71.38 102 SER A CA 1
ATOM 792 C C . SER A 1 102 ? 17.070 -7.572 -4.897 1.00 71.38 102 SER A C 1
ATOM 794 O O . SER A 1 102 ? 17.740 -8.473 -4.379 1.00 71.38 102 SER A O 1
ATOM 796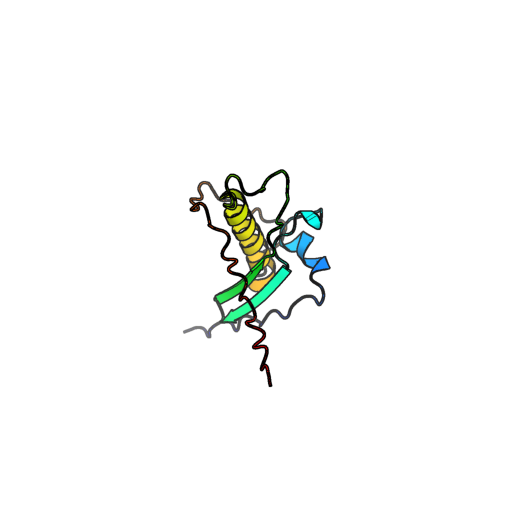 N N . LEU A 1 103 ? 15.809 -7.741 -5.277 1.00 69.94 103 LEU A N 1
ATOM 797 C CA . LEU A 1 103 ? 15.109 -9.003 -5.084 1.00 69.94 103 LEU A CA 1
ATOM 798 C C . LEU A 1 1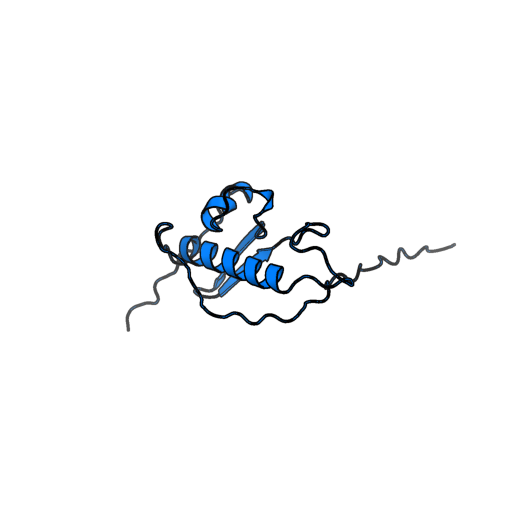03 ? 15.269 -9.893 -6.313 1.00 69.94 103 LEU A C 1
ATOM 800 O O . LEU A 1 103 ? 15.082 -9.468 -7.457 1.00 69.94 103 LEU A O 1
ATOM 804 N N . ARG A 1 104 ? 15.618 -11.159 -6.068 1.00 66.31 104 ARG A N 1
ATOM 805 C CA . ARG A 1 104 ? 15.448 -12.195 -7.085 1.00 66.31 104 ARG A CA 1
ATOM 806 C C . ARG A 1 104 ? 13.945 -12.443 -7.236 1.00 66.31 104 ARG A C 1
ATOM 808 O O . ARG A 1 104 ? 13.261 -12.485 -6.215 1.00 66.31 104 ARG A O 1
ATOM 815 N N . PRO A 1 105 ? 13.421 -12.612 -8.457 1.00 60.94 105 PRO A N 1
ATOM 816 C CA . PRO A 1 105 ? 12.064 -13.095 -8.637 1.00 60.94 105 PRO A CA 1
ATOM 817 C C . PRO A 1 105 ? 11.964 -14.446 -7.924 1.00 60.94 105 PRO A C 1
ATOM 819 O O . PRO A 1 105 ? 12.625 -15.410 -8.310 1.00 60.94 105 PRO A O 1
ATOM 822 N N . CYS A 1 106 ? 11.183 -14.512 -6.848 1.00 58.56 106 CYS A N 1
ATOM 823 C CA . CYS A 1 106 ? 10.843 -15.760 -6.172 1.00 58.56 106 CYS A CA 1
ATOM 824 C C . CYS A 1 106 ? 9.759 -16.485 -6.977 1.00 58.56 106 CYS A C 1
ATOM 826 O O . CYS A 1 106 ? 8.658 -16.731 -6.507 1.00 58.56 106 CYS A O 1
ATOM 828 N N . TRP A 1 107 ? 10.061 -16.799 -8.232 1.00 48.59 107 TRP A N 1
ATOM 829 C CA . TRP A 1 107 ? 9.219 -17.663 -9.038 1.00 48.59 107 TRP A CA 1
ATOM 830 C C . TRP A 1 107 ? 10.027 -18.897 -9.411 1.00 48.59 107 TRP A C 1
ATOM 832 O O . TRP A 1 107 ? 10.745 -18.926 -10.407 1.00 48.59 107 TRP A O 1
ATOM 842 N N . THR A 1 108 ? 9.948 -19.922 -8.568 1.00 45.53 108 THR A N 1
ATOM 843 C CA . THR A 1 108 ? 10.155 -21.298 -9.013 1.00 45.53 108 THR A CA 1
ATOM 844 C C . THR A 1 108 ? 8.805 -21.792 -9.517 1.00 45.53 108 THR A C 1
ATOM 846 O O . THR A 1 108 ? 7.897 -21.933 -8.694 1.00 45.53 108 THR A O 1
ATOM 849 N N . PRO A 1 109 ? 8.624 -22.071 -10.821 1.00 39.78 109 PRO A N 1
ATOM 850 C CA . PRO A 1 109 ? 7.476 -22.857 -11.228 1.00 39.78 109 PRO A CA 1
ATOM 851 C C . PRO A 1 109 ? 7.566 -24.175 -10.469 1.00 39.78 109 PRO A C 1
ATOM 853 O O . PRO A 1 109 ? 8.553 -24.904 -10.610 1.00 39.78 109 PRO A O 1
ATOM 856 N N . HIS A 1 110 ? 6.555 -24.505 -9.667 1.00 45.84 110 HIS A N 1
ATOM 857 C CA . HIS A 1 110 ? 6.335 -25.903 -9.343 1.00 45.84 110 HIS A CA 1
ATOM 858 C C . HIS A 1 110 ? 6.070 -26.592 -10.676 1.00 45.84 110 HIS A C 1
ATOM 860 O O . HIS A 1 110 ? 4.985 -26.493 -11.243 1.00 45.84 110 HIS A O 1
ATOM 866 N N . ARG A 1 111 ? 7.105 -27.235 -11.221 1.00 39.81 111 ARG A N 1
ATOM 867 C CA . ARG A 1 111 ? 6.962 -28.169 -12.326 1.00 39.81 111 ARG A CA 1
ATOM 868 C C . ARG A 1 111 ? 6.010 -29.233 -11.800 1.00 39.81 111 ARG A C 1
ATOM 870 O O . ARG A 1 111 ? 6.403 -30.042 -10.961 1.00 39.81 111 ARG A O 1
ATOM 877 N N . THR A 1 112 ? 4.751 -29.196 -12.219 1.00 43.59 112 THR A N 1
ATOM 878 C CA . THR A 1 112 ? 3.849 -30.319 -12.009 1.00 43.59 112 THR A CA 1
ATOM 879 C C . THR A 1 112 ? 4.512 -31.485 -12.726 1.00 43.59 112 THR A C 1
ATOM 881 O O . THR A 1 112 ? 4.548 -31.528 -13.954 1.00 43.59 112 THR A O 1
ATOM 884 N N . VAL A 1 113 ? 5.135 -32.391 -11.972 1.00 54.03 113 VAL A N 1
ATOM 885 C CA . VAL A 1 113 ? 5.490 -33.704 -12.496 1.00 54.03 113 VAL A CA 1
ATOM 886 C C . VAL A 1 113 ? 4.151 -34.380 -12.737 1.00 54.03 113 VAL A C 1
ATOM 888 O O . VAL A 1 113 ? 3.568 -34.985 -11.841 1.00 54.03 113 VAL A O 1
ATOM 891 N N . THR A 1 114 ? 3.610 -34.213 -13.940 1.00 49.16 114 THR A N 1
ATOM 892 C CA . THR A 1 114 ? 2.582 -35.103 -14.455 1.00 49.16 114 THR A CA 1
ATOM 893 C C . THR A 1 114 ? 3.254 -36.457 -14.606 1.00 49.16 114 THR A C 1
ATOM 895 O O . THR A 1 114 ? 3.934 -36.747 -15.589 1.00 49.16 114 THR A O 1
ATOM 898 N N . GLY A 1 115 ? 3.130 -37.268 -13.556 1.00 41.69 115 GLY A N 1
ATOM 899 C CA . GLY A 1 115 ? 3.494 -38.671 -13.580 1.00 41.69 115 GLY A CA 1
ATOM 900 C C . GLY A 1 115 ? 2.705 -39.349 -14.689 1.00 41.69 115 GLY A C 1
ATOM 901 O O . GLY A 1 115 ? 1.542 -39.705 -14.515 1.00 41.69 115 GLY A O 1
ATOM 902 N N . ARG A 1 116 ? 3.342 -39.517 -15.847 1.00 49.44 116 ARG A N 1
ATOM 903 C CA . ARG A 1 116 ? 2.922 -40.475 -16.858 1.00 49.44 116 ARG A CA 1
ATOM 904 C C . ARG A 1 116 ? 3.125 -41.856 -16.236 1.00 49.44 116 ARG A C 1
ATOM 906 O O . ARG A 1 116 ? 4.241 -42.364 -16.222 1.00 49.44 116 ARG A O 1
ATOM 913 N N . ARG A 1 117 ? 2.056 -42.450 -15.698 1.00 48.56 117 ARG A N 1
ATOM 914 C CA . ARG A 1 117 ? 2.006 -43.905 -15.524 1.00 48.56 117 ARG A CA 1
ATOM 915 C C . ARG A 1 117 ? 1.947 -44.502 -16.927 1.00 48.56 117 ARG A C 1
ATOM 917 O O . ARG A 1 117 ? 0.927 -44.408 -17.602 1.00 48.56 117 ARG A O 1
ATOM 924 N N . SER A 1 118 ? 3.077 -45.009 -17.394 1.00 52.69 118 SER A N 1
ATOM 925 C CA . SER A 1 118 ? 3.142 -45.945 -18.509 1.00 52.69 118 SER A CA 1
ATOM 926 C C . SER A 1 118 ? 2.864 -47.348 -17.97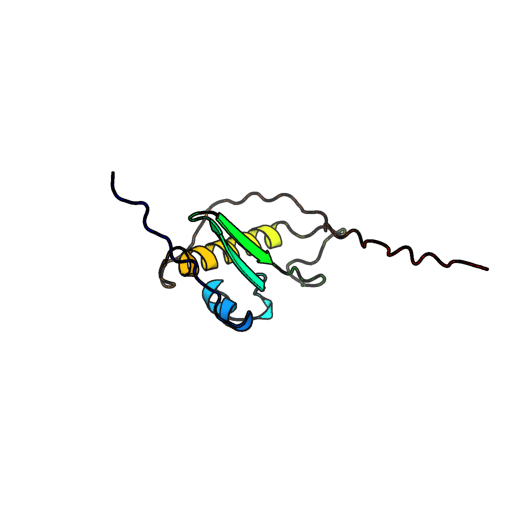3 1.00 52.69 118 SER A C 1
ATOM 928 O O . SER A 1 118 ? 3.555 -47.767 -17.048 1.00 52.69 118 SER A O 1
ATOM 930 N N . ASN A 1 119 ? 1.818 -47.942 -18.555 1.00 43.16 119 ASN A N 1
ATOM 931 C CA . ASN A 1 119 ? 1.430 -49.354 -18.682 1.00 43.16 119 ASN A CA 1
ATOM 932 C C . ASN A 1 119 ? 2.182 -50.389 -17.835 1.00 43.16 119 ASN A C 1
ATOM 934 O O . ASN A 1 119 ? 3.387 -50.592 -18.102 1.00 43.16 119 ASN A O 1
#

Sequence (119 aa):
MPAPLAVPVASLPEAASDLGPLVRKRVSDEVLITDWRTVSGTTHHVTAHWPQHHSFYTPRSGRYSSLLLVETVRQALALLSNAAYEVPLEYRLGWTTARAPSLRPCWTPHRTVTGRRSN

Radius of gyration: 18.53 Å; chains: 1; bounding box: 35×65×51 Å